Protein AF-A0A818M8N6-F1 (afdb_monomer_lite)

Foldseek 3Di:
DVLLVVLLVVLLVVVVVVCVPPPLPVLLVVLLVLLVVLLVCVLPDDDDPVPVVVVSVSSNSPSSSVSSVVVSVLVVLCVVCVPPSPVSVVVVVVVVVVVVVVCVVVVVVDDPNVVSVVVVVVSVVVVVVVVVVVVVVVVVVVVVVVVVVVVVDDD

Secondary structure (DSSP, 8-state):
-HHHHHHHHHHHHHHHHHHHHH-HHHHHHHHHHHHHHHHHHHHH----TT-HHHHHHHHHHHHHHHHHHHHHHHHHHHHHTTTSHHHHHHHHHHHHHHHHHHHHHHTTTS-HHHHHHHHHHHHHHHHHHHHHHHHHHHHHHHHHHHHHHHHH---

Structure (mmCIF, N/CA/C/O backbone):
data_AF-A0A818M8N6-F1
#
_entry.id   AF-A0A818M8N6-F1
#
loop_
_atom_site.group_PDB
_atom_site.id
_atom_site.type_symbol
_atom_site.label_atom_id
_atom_site.label_alt_id
_atom_site.label_comp_id
_atom_site.label_asym_id
_atom_site.label_entity_id
_atom_site.label_seq_id
_atom_site.pdbx_PDB_ins_code
_atom_site.Cartn_x
_atom_site.Cartn_y
_atom_site.Cartn_z
_atom_site.occupancy
_atom_site.B_iso_or_equiv
_atom_site.auth_seq_id
_atom_site.auth_comp_id
_atom_site.auth_asym_id
_atom_site.auth_atom_id
_atom_site.pdbx_PDB_model_num
ATOM 1 N N . MET A 1 1 ? 0.609 5.423 -17.116 1.00 58.78 1 MET A N 1
ATOM 2 C CA . MET A 1 1 ? -0.230 6.350 -16.326 1.00 58.78 1 MET A CA 1
ATOM 3 C C . MET A 1 1 ? -1.717 6.131 -16.579 1.00 58.78 1 MET A C 1
ATOM 5 O O . MET A 1 1 ? -2.404 5.830 -15.620 1.00 58.78 1 MET A O 1
ATOM 9 N N . ILE A 1 2 ? -2.213 6.146 -17.826 1.00 76.50 2 ILE A N 1
ATOM 10 C CA . ILE A 1 2 ? -3.645 5.883 -18.103 1.00 76.50 2 ILE A CA 1
ATOM 11 C C . ILE A 1 2 ? -4.073 4.467 -17.675 1.00 76.50 2 ILE A C 1
ATOM 13 O O . ILE A 1 2 ? -5.034 4.328 -16.936 1.00 76.50 2 ILE A O 1
ATOM 17 N N . ALA A 1 3 ? -3.329 3.421 -18.055 1.00 70.94 3 ALA A N 1
ATOM 18 C CA . ALA A 1 3 ? -3.668 2.045 -17.664 1.00 70.94 3 ALA A CA 1
ATOM 19 C C . ALA A 1 3 ? -3.648 1.822 -16.141 1.00 70.94 3 ALA A C 1
ATOM 21 O O . ALA A 1 3 ? -4.525 1.153 -15.613 1.00 70.94 3 ALA A O 1
ATOM 22 N N . PHE A 1 4 ? -2.685 2.437 -15.445 1.00 72.94 4 PHE A N 1
ATOM 23 C CA . PHE A 1 4 ? -2.629 2.438 -13.982 1.00 72.94 4 PHE A CA 1
ATOM 24 C C . PHE A 1 4 ? -3.894 3.074 -13.392 1.00 72.94 4 PHE A C 1
ATOM 26 O O . PHE A 1 4 ? -4.584 2.421 -12.625 1.00 72.94 4 PHE A O 1
ATOM 33 N N . GLY A 1 5 ? -4.252 4.291 -13.821 1.00 71.12 5 GLY A N 1
ATOM 34 C CA . GLY A 1 5 ? -5.432 4.997 -13.306 1.00 71.12 5 GLY A CA 1
ATOM 35 C C . GLY A 1 5 ? -6.764 4.315 -13.640 1.00 71.12 5 GLY A C 1
ATOM 36 O O . GLY A 1 5 ? -7.682 4.324 -12.823 1.00 71.12 5 GLY A O 1
ATOM 37 N N . VAL A 1 6 ? -6.878 3.679 -14.812 1.00 77.31 6 VAL A N 1
ATOM 38 C CA . VAL A 1 6 ? -8.069 2.894 -15.181 1.00 77.31 6 VAL A CA 1
ATOM 39 C C . VAL A 1 6 ? -8.188 1.656 -14.292 1.00 77.31 6 VAL A C 1
ATOM 41 O O . VAL A 1 6 ? -9.258 1.399 -13.747 1.00 77.31 6 VAL A O 1
ATOM 44 N N . CYS A 1 7 ? -7.098 0.908 -14.106 1.00 74.62 7 CYS A N 1
ATOM 45 C CA . CYS A 1 7 ? -7.092 -0.263 -13.231 1.00 74.62 7 CYS A CA 1
ATOM 46 C C . CYS A 1 7 ? -7.317 0.102 -11.761 1.00 74.62 7 CYS A C 1
ATOM 48 O O . CYS A 1 7 ? -8.026 -0.626 -11.078 1.00 74.62 7 CYS A O 1
ATOM 50 N N . ASP A 1 8 ? -6.774 1.224 -11.297 1.00 75.19 8 ASP A N 1
ATOM 51 C CA . ASP A 1 8 ? -6.984 1.760 -9.950 1.00 75.19 8 ASP A CA 1
ATOM 52 C C . ASP A 1 8 ? -8.448 2.173 -9.716 1.00 75.19 8 ASP A C 1
ATOM 54 O O . ASP A 1 8 ? -9.063 1.786 -8.724 1.00 75.19 8 ASP A O 1
ATOM 58 N N . SER A 1 9 ? -9.073 2.846 -10.689 1.00 75.44 9 SER A N 1
ATOM 59 C CA . SER A 1 9 ? -10.497 3.211 -10.618 1.00 75.44 9 SER A CA 1
ATOM 60 C C . SER A 1 9 ? -11.408 1.977 -10.594 1.00 75.44 9 SER A C 1
ATOM 62 O O . SER A 1 9 ? -12.331 1.889 -9.781 1.00 75.44 9 SER A O 1
ATOM 64 N N . ILE A 1 10 ? -11.141 0.997 -11.468 1.00 78.94 10 ILE A N 1
ATOM 65 C CA . ILE A 1 10 ? -11.886 -0.271 -11.508 1.00 78.94 10 ILE A CA 1
ATOM 66 C C . ILE A 1 10 ? -11.648 -1.062 -10.218 1.00 78.94 10 ILE A C 1
ATOM 68 O O . ILE A 1 10 ? -12.596 -1.574 -9.625 1.00 78.94 10 ILE A O 1
ATOM 72 N N . GLY A 1 11 ? -10.398 -1.128 -9.757 1.00 66.50 11 GLY A N 1
ATOM 73 C CA . GLY A 1 11 ? -10.002 -1.779 -8.514 1.00 66.50 11 GLY A CA 1
ATOM 74 C C . GLY A 1 11 ? -10.728 -1.177 -7.318 1.00 66.50 11 GLY A C 1
ATOM 75 O O . GLY A 1 11 ? -11.365 -1.908 -6.567 1.00 66.50 11 GLY A O 1
ATOM 76 N N . SER A 1 12 ? -10.737 0.148 -7.194 1.00 66.25 12 SER A N 1
ATOM 77 C CA . SER A 1 12 ? -11.446 0.869 -6.133 1.00 66.25 12 SER A CA 1
ATOM 78 C C . SER A 1 12 ? -12.942 0.548 -6.106 1.00 66.25 12 SER A C 1
ATOM 80 O O . SER A 1 12 ? -13.512 0.332 -5.034 1.00 66.25 12 SER A O 1
ATOM 82 N N . PHE A 1 13 ? -13.583 0.442 -7.275 1.00 72.50 13 PHE A N 1
ATOM 83 C CA . PHE A 1 13 ? -14.995 0.070 -7.365 1.00 72.50 13 PHE A CA 1
ATOM 84 C C . PHE A 1 13 ? -15.242 -1.385 -6.939 1.00 72.50 13 PHE A C 1
ATOM 86 O O . PHE A 1 13 ? -16.110 -1.659 -6.107 1.00 72.50 13 PHE A O 1
ATOM 93 N N . VAL A 1 14 ? -14.444 -2.318 -7.469 1.00 72.75 14 VAL A N 1
ATOM 94 C CA . VAL A 1 14 ? -14.570 -3.754 -7.182 1.00 72.75 14 VAL A CA 1
ATOM 95 C C . VAL A 1 14 ? -14.270 -4.040 -5.714 1.00 72.75 14 VAL A C 1
ATOM 97 O O . VAL A 1 14 ? -15.052 -4.720 -5.055 1.00 72.75 14 VAL A O 1
ATOM 100 N N . PHE A 1 15 ? -13.195 -3.484 -5.158 1.00 61.69 15 PHE A N 1
ATOM 101 C CA . PHE A 1 15 ? -12.840 -3.677 -3.753 1.00 61.69 15 PHE A CA 1
ATOM 102 C C . PHE A 1 15 ? -13.781 -2.962 -2.793 1.00 61.69 15 PHE A C 1
ATOM 104 O O . PHE A 1 15 ? -14.049 -3.500 -1.720 1.00 61.69 15 PHE A O 1
ATOM 111 N N . GLY A 1 16 ? -14.368 -1.828 -3.184 1.00 59.66 16 GLY A N 1
ATOM 112 C CA . GLY A 1 16 ? -15.441 -1.196 -2.417 1.00 59.66 16 GLY A CA 1
ATOM 113 C C . GLY A 1 16 ? -16.647 -2.123 -2.204 1.00 59.66 16 GLY A C 1
ATOM 114 O O . GLY A 1 16 ? -17.296 -2.068 -1.157 1.00 59.66 16 GLY A O 1
ATOM 115 N N . GLN A 1 17 ? -16.924 -3.021 -3.158 1.00 63.00 17 GLN A N 1
ATOM 116 C CA . GLN A 1 17 ? -17.923 -4.083 -3.003 1.00 63.00 17 GLN A CA 1
ATOM 117 C C . GLN A 1 17 ? -17.354 -5.337 -2.323 1.00 63.00 17 GLN A C 1
ATOM 119 O O . GLN A 1 17 ? -18.022 -5.916 -1.467 1.00 63.00 17 GLN A O 1
ATOM 124 N N . LEU A 1 18 ? -16.121 -5.735 -2.646 1.00 58.12 18 LEU A N 1
ATOM 125 C CA . LEU A 1 18 ? -15.478 -6.942 -2.116 1.00 58.12 18 LEU A CA 1
ATOM 126 C C . LEU A 1 18 ? -15.259 -6.872 -0.597 1.00 58.12 18 LEU A C 1
ATOM 128 O O . LEU A 1 18 ? -15.461 -7.860 0.104 1.00 58.12 18 LEU A O 1
ATOM 132 N N . VAL A 1 19 ? -14.930 -5.692 -0.068 1.00 59.72 19 VAL A N 1
ATOM 133 C CA . VAL A 1 19 ? -14.773 -5.431 1.374 1.00 59.72 19 VAL A CA 1
ATOM 134 C C . VAL A 1 19 ? -16.047 -5.725 2.155 1.00 59.72 19 VAL A C 1
ATOM 136 O O . VAL A 1 19 ? -15.972 -6.231 3.274 1.00 59.72 19 VAL A O 1
ATOM 139 N N . LYS A 1 20 ? -17.218 -5.458 1.561 1.00 58.34 20 LYS A N 1
ATOM 140 C CA . LYS A 1 20 ? -18.516 -5.738 2.193 1.00 58.34 20 LYS A CA 1
ATOM 141 C C . LYS A 1 20 ? -18.794 -7.237 2.318 1.00 58.34 20 LYS A C 1
ATOM 143 O O . LYS A 1 20 ? -19.614 -7.619 3.142 1.00 58.34 20 LYS A O 1
ATOM 148 N N . ILE A 1 21 ? -18.134 -8.062 1.501 1.00 58.31 21 ILE A N 1
ATOM 149 C CA . ILE A 1 21 ? -18.366 -9.509 1.411 1.00 58.31 21 ILE A CA 1
ATOM 150 C C . ILE A 1 21 ? -17.291 -10.294 2.176 1.00 58.31 21 ILE A C 1
ATOM 152 O O . ILE A 1 21 ? -17.606 -11.275 2.840 1.00 58.31 21 ILE A O 1
ATOM 156 N N . VAL A 1 22 ? -16.024 -9.877 2.086 1.00 59.88 22 VAL A N 1
ATOM 157 C CA . VAL A 1 22 ? -14.861 -10.684 2.505 1.00 59.88 22 VAL A CA 1
ATOM 158 C C . VAL A 1 22 ? -14.273 -10.214 3.845 1.00 59.88 22 VAL A C 1
ATOM 160 O O . VAL A 1 22 ? -13.597 -10.980 4.526 1.00 59.88 22 VAL A O 1
ATOM 163 N N . GLY A 1 23 ? -14.584 -8.990 4.284 1.00 61.91 23 GLY A N 1
ATOM 164 C CA . GLY A 1 23 ? -14.037 -8.403 5.507 1.00 61.91 23 GLY A CA 1
ATOM 165 C C . GLY A 1 23 ? -12.677 -7.722 5.299 1.00 61.91 23 GLY A C 1
ATOM 166 O O . GLY A 1 23 ? -11.959 -7.970 4.332 1.00 61.91 23 GLY A O 1
ATOM 167 N N . ARG A 1 24 ? -12.327 -6.820 6.225 1.00 64.81 24 ARG A N 1
ATOM 168 C CA . ARG A 1 24 ? -11.182 -5.888 6.123 1.00 64.81 24 ARG A CA 1
ATOM 169 C C . ARG A 1 24 ? -9.819 -6.601 6.054 1.00 64.81 24 ARG A C 1
ATOM 171 O O . ARG A 1 24 ? -8.951 -6.240 5.263 1.00 64.81 24 ARG A O 1
ATOM 178 N N . TRP A 1 25 ? -9.667 -7.650 6.861 1.00 68.44 25 TRP A N 1
ATOM 179 C CA . TRP A 1 25 ? -8.440 -8.435 7.040 1.00 68.44 25 TRP A CA 1
ATOM 180 C C . TRP A 1 25 ? -7.932 -9.146 5.773 1.00 68.44 25 TRP A C 1
ATOM 182 O O . TRP A 1 25 ? -6.802 -8.894 5.347 1.00 68.44 25 TRP A O 1
ATOM 192 N N . PRO A 1 26 ? -8.730 -10.018 5.132 1.00 72.94 26 PRO A N 1
ATOM 193 C CA . PRO A 1 26 ? -8.294 -10.749 3.941 1.00 72.94 26 PRO A CA 1
ATOM 194 C C . PRO A 1 26 ? -8.025 -9.847 2.730 1.00 72.94 26 PRO A C 1
ATOM 196 O O . PRO A 1 26 ? -7.102 -10.129 1.966 1.00 72.94 26 PRO A O 1
ATOM 199 N N . CYS A 1 27 ? -8.749 -8.733 2.567 1.00 76.38 27 CYS A N 1
ATOM 200 C CA . CYS A 1 27 ? -8.465 -7.773 1.494 1.00 76.38 27 CYS A CA 1
ATOM 201 C C . CYS A 1 27 ? -7.050 -7.182 1.609 1.00 76.38 27 CYS A C 1
ATOM 203 O O . CYS A 1 27 ? -6.324 -7.118 0.617 1.00 76.38 27 CYS A O 1
ATOM 205 N N . PHE A 1 28 ? -6.633 -6.815 2.822 1.00 78.38 28 PHE A N 1
ATOM 206 C CA . PHE A 1 28 ? -5.302 -6.266 3.079 1.00 78.38 28 PHE A CA 1
ATOM 207 C C . PHE A 1 28 ? -4.184 -7.296 2.846 1.00 78.38 28 PHE A C 1
ATOM 209 O O . PHE A 1 28 ? -3.141 -6.977 2.270 1.00 78.38 28 PHE A O 1
ATOM 216 N N . ALA A 1 29 ? -4.418 -8.556 3.227 1.00 81.00 29 ALA A N 1
ATOM 217 C CA . ALA A 1 29 ? -3.481 -9.653 2.985 1.00 81.00 29 ALA A CA 1
ATOM 218 C C . ALA A 1 29 ? -3.291 -9.938 1.483 1.00 81.00 29 ALA A C 1
ATOM 220 O O . ALA A 1 29 ? -2.161 -10.112 1.022 1.00 81.00 29 ALA A O 1
ATOM 221 N N . ILE A 1 30 ? -4.377 -9.931 0.702 1.00 81.50 30 ILE A N 1
ATOM 222 C CA . ILE A 1 30 ? -4.318 -10.119 -0.756 1.00 81.50 30 ILE A CA 1
ATOM 223 C C . ILE A 1 30 ? -3.554 -8.967 -1.418 1.00 81.50 30 ILE A C 1
ATOM 225 O O . ILE A 1 30 ? -2.669 -9.218 -2.235 1.00 81.50 30 ILE A O 1
ATOM 229 N N . ALA A 1 31 ? -3.834 -7.716 -1.037 1.00 83.81 31 ALA A N 1
ATOM 230 C CA . ALA A 1 31 ? -3.116 -6.556 -1.569 1.00 83.81 31 ALA A CA 1
ATOM 231 C C . ALA A 1 31 ? -1.619 -6.616 -1.252 1.00 83.81 31 ALA A C 1
ATOM 233 O O . ALA A 1 31 ? -0.790 -6.403 -2.133 1.00 83.81 31 ALA A O 1
ATOM 234 N N . THR A 1 32 ? -1.274 -7.004 -0.024 1.00 84.69 32 THR A N 1
ATOM 235 C CA . THR A 1 32 ? 0.111 -7.231 0.397 1.00 84.69 32 THR A CA 1
ATOM 236 C C . THR A 1 32 ? 0.814 -8.265 -0.479 1.00 84.69 32 THR A C 1
ATOM 238 O O . THR A 1 32 ? 1.930 -8.027 -0.948 1.00 84.69 32 THR A O 1
ATOM 241 N N . LEU A 1 33 ? 0.164 -9.402 -0.736 1.00 87.12 33 LEU A N 1
ATOM 242 C CA . LEU A 1 33 ? 0.727 -10.472 -1.556 1.00 87.12 33 LEU A CA 1
ATOM 243 C C . LEU A 1 33 ? 0.954 -10.015 -3.004 1.00 87.12 33 LEU A C 1
ATOM 245 O O . LEU A 1 33 ? 2.017 -10.273 -3.569 1.00 87.12 33 LEU A O 1
ATOM 249 N N . ILE A 1 34 ? -0.016 -9.299 -3.582 1.00 86.25 34 ILE A N 1
ATOM 250 C CA . ILE A 1 34 ? 0.089 -8.732 -4.933 1.00 86.25 34 ILE A CA 1
ATOM 251 C C . ILE A 1 34 ? 1.240 -7.720 -4.992 1.00 86.25 34 ILE A C 1
ATOM 253 O O . ILE A 1 34 ? 2.080 -7.813 -5.887 1.00 86.25 34 ILE A O 1
ATOM 257 N N . SER A 1 35 ? 1.339 -6.803 -4.023 1.00 87.06 35 SER A N 1
ATOM 258 C CA . SER A 1 35 ? 2.430 -5.825 -3.950 1.00 87.06 35 SER A CA 1
ATOM 259 C C . SER A 1 35 ? 3.800 -6.509 -3.881 1.00 87.06 35 SER A C 1
ATOM 261 O O . SER A 1 35 ? 4.682 -6.168 -4.669 1.00 87.06 35 SER A O 1
ATOM 263 N N . TYR A 1 36 ? 3.988 -7.520 -3.023 1.00 88.31 36 TYR A N 1
ATOM 264 C CA . TYR A 1 36 ? 5.246 -8.279 -2.974 1.00 88.31 36 TYR A CA 1
ATOM 265 C C . TYR A 1 36 ? 5.558 -8.979 -4.294 1.00 88.31 36 TYR A C 1
ATOM 267 O O . TYR A 1 36 ? 6.682 -8.870 -4.788 1.00 88.31 36 TYR A O 1
ATOM 275 N N . ALA A 1 37 ? 4.579 -9.671 -4.882 1.00 86.75 37 ALA A N 1
ATOM 276 C CA . ALA A 1 37 ? 4.760 -10.370 -6.149 1.00 86.75 37 ALA A CA 1
ATOM 277 C C . ALA A 1 37 ? 5.203 -9.405 -7.260 1.00 86.75 37 ALA A C 1
ATOM 279 O O . ALA A 1 37 ? 6.118 -9.720 -8.025 1.00 86.75 37 ALA A O 1
ATOM 280 N N . MET A 1 38 ? 4.621 -8.204 -7.314 1.00 85.19 38 MET A N 1
ATOM 281 C CA . MET A 1 38 ? 4.988 -7.184 -8.298 1.00 85.19 38 MET A CA 1
ATOM 282 C C . MET A 1 38 ? 6.383 -6.598 -8.046 1.00 85.19 38 MET A C 1
ATOM 284 O O . MET A 1 38 ? 7.163 -6.487 -8.994 1.00 85.19 38 MET A O 1
ATOM 288 N N . ILE A 1 39 ? 6.747 -6.290 -6.793 1.00 84.81 39 ILE A N 1
ATOM 289 C CA . ILE A 1 39 ? 8.092 -5.785 -6.458 1.00 84.81 39 ILE A CA 1
ATOM 290 C C . ILE A 1 39 ? 9.163 -6.828 -6.800 1.00 84.81 39 ILE A C 1
ATOM 292 O O . ILE A 1 39 ? 10.173 -6.493 -7.417 1.00 84.81 39 ILE A O 1
ATOM 296 N N . ILE A 1 40 ? 8.942 -8.097 -6.439 1.00 85.12 40 ILE A N 1
ATOM 297 C CA . ILE A 1 40 ? 9.870 -9.197 -6.743 1.00 85.12 40 ILE A CA 1
ATOM 298 C C . ILE A 1 40 ? 10.004 -9.368 -8.258 1.00 85.12 40 ILE A C 1
ATOM 300 O O . ILE A 1 40 ? 11.121 -9.469 -8.768 1.00 85.12 40 ILE A O 1
ATOM 304 N N . THR A 1 41 ? 8.886 -9.323 -8.987 1.00 83.81 41 THR A N 1
ATOM 305 C CA . THR A 1 41 ? 8.890 -9.382 -10.453 1.00 83.81 41 THR A CA 1
ATOM 306 C C . THR A 1 41 ? 9.717 -8.240 -11.042 1.00 83.81 41 THR A C 1
ATOM 308 O O . THR A 1 41 ? 10.597 -8.501 -11.855 1.00 83.81 41 THR A O 1
ATOM 311 N N . MET A 1 42 ? 9.536 -6.996 -10.584 1.00 81.44 42 MET A N 1
ATOM 312 C CA . MET A 1 42 ? 10.341 -5.843 -11.019 1.00 81.44 42 MET A CA 1
ATOM 313 C C . MET A 1 42 ? 11.824 -5.925 -10.621 1.00 81.44 42 MET A C 1
ATOM 315 O O . MET A 1 42 ? 12.665 -5.296 -11.264 1.00 81.44 42 MET A O 1
ATOM 319 N N . LEU A 1 43 ? 12.167 -6.674 -9.570 1.00 80.50 43 LEU A N 1
ATOM 320 C CA . LEU A 1 43 ? 13.550 -6.839 -9.117 1.00 80.50 43 LEU A CA 1
ATOM 321 C C . LEU A 1 43 ? 14.315 -7.883 -9.948 1.00 80.50 43 LEU A C 1
ATOM 323 O O . LEU A 1 43 ? 15.507 -7.706 -10.223 1.00 80.50 43 LEU A O 1
ATOM 327 N N . VAL A 1 44 ? 13.633 -8.964 -10.336 1.00 79.44 44 VAL A N 1
ATOM 328 C CA . VAL A 1 44 ? 14.201 -10.077 -11.114 1.00 79.44 44 VAL A CA 1
ATOM 329 C C . VAL A 1 44 ? 14.161 -9.783 -12.613 1.00 79.44 44 VAL A C 1
ATOM 331 O O . VAL A 1 44 ? 15.128 -10.055 -13.329 1.00 79.44 44 VAL A O 1
ATOM 334 N N . TRP A 1 45 ? 13.062 -9.204 -13.095 1.00 77.50 45 TRP A N 1
ATOM 335 C CA . TRP A 1 45 ? 12.848 -8.929 -14.508 1.00 77.50 45 TRP A CA 1
ATOM 336 C C . TRP A 1 45 ? 13.640 -7.698 -14.964 1.00 77.50 45 TRP A C 1
ATOM 338 O O . TRP A 1 45 ? 13.650 -6.653 -14.314 1.00 77.50 45 TRP A O 1
ATOM 348 N N . ARG A 1 46 ? 14.328 -7.815 -16.107 1.00 69.31 46 ARG A N 1
ATOM 349 C CA . ARG A 1 46 ? 14.996 -6.684 -16.762 1.00 69.31 46 ARG A CA 1
ATOM 350 C C . ARG A 1 46 ? 14.086 -6.169 -17.877 1.00 69.31 46 ARG A C 1
ATOM 352 O O . ARG A 1 46 ? 13.721 -6.972 -18.733 1.00 69.31 46 ARG A O 1
ATOM 359 N N . PRO A 1 47 ? 13.752 -4.869 -17.910 1.00 67.38 47 PRO A N 1
ATOM 360 C CA . PRO A 1 47 ? 12.884 -4.337 -18.950 1.00 67.38 47 PRO A CA 1
ATOM 361 C C . PRO A 1 47 ? 13.574 -4.466 -20.315 1.00 67.38 47 PRO A C 1
ATOM 363 O O . PRO A 1 47 ? 14.597 -3.827 -20.561 1.00 67.38 47 PRO A O 1
ATOM 366 N N . LEU A 1 48 ? 13.023 -5.310 -21.191 1.00 69.12 48 LEU A N 1
ATOM 367 C CA . LEU A 1 48 ? 13.349 -5.342 -22.619 1.00 69.12 48 LEU A CA 1
ATOM 368 C C . LEU A 1 48 ? 12.308 -4.519 -23.387 1.00 69.12 48 LEU A C 1
ATOM 370 O O . LEU A 1 48 ? 11.117 -4.579 -23.080 1.00 69.12 48 LEU A O 1
ATOM 374 N N . ALA A 1 49 ? 12.753 -3.783 -24.409 1.00 64.31 49 ALA A N 1
ATOM 375 C CA . ALA A 1 49 ? 11.909 -2.883 -25.203 1.00 64.31 49 ALA A CA 1
ATOM 376 C C . ALA A 1 49 ? 10.729 -3.584 -25.910 1.00 64.31 49 ALA A C 1
ATOM 378 O O . ALA A 1 49 ? 9.732 -2.938 -26.212 1.00 64.31 49 ALA A O 1
ATOM 379 N N . ASP A 1 50 ? 10.815 -4.898 -26.118 1.00 71.38 50 ASP A N 1
ATOM 380 C CA . ASP A 1 50 ? 9.813 -5.696 -26.838 1.00 71.38 50 ASP A CA 1
ATOM 381 C C . ASP A 1 50 ? 8.661 -6.205 -25.942 1.00 71.38 50 ASP A C 1
ATOM 383 O O . ASP A 1 50 ? 7.699 -6.808 -26.402 1.00 71.38 50 ASP A O 1
ATOM 387 N N . GLN A 1 51 ? 8.729 -5.964 -24.626 1.00 73.88 51 GLN A N 1
ATOM 388 C CA . GLN A 1 51 ? 7.794 -6.527 -23.639 1.00 73.88 51 GLN A CA 1
ATOM 389 C C . GLN A 1 51 ? 6.966 -5.449 -22.921 1.00 73.88 51 GLN A C 1
ATOM 391 O O . GLN A 1 51 ? 6.684 -5.540 -21.724 1.00 73.88 51 GLN A O 1
ATOM 396 N N . ILE A 1 52 ? 6.530 -4.424 -23.658 1.00 76.50 52 ILE A N 1
ATOM 397 C CA . ILE A 1 52 ? 5.709 -3.315 -23.135 1.00 76.50 52 ILE A CA 1
ATOM 398 C C . ILE A 1 52 ? 4.404 -3.818 -22.487 1.00 76.50 52 ILE A C 1
ATOM 400 O O . ILE A 1 52 ? 3.940 -3.250 -21.500 1.00 76.50 52 ILE A O 1
ATOM 404 N N . VAL A 1 53 ? 3.832 -4.918 -22.984 1.00 79.00 53 VAL A N 1
ATOM 405 C CA . VAL A 1 53 ? 2.613 -5.531 -22.425 1.00 79.00 53 VAL A CA 1
ATOM 406 C C . VAL A 1 53 ? 2.804 -5.955 -20.963 1.00 79.00 53 VAL A C 1
ATOM 408 O O . VAL A 1 53 ? 1.911 -5.757 -20.142 1.00 79.00 53 VAL A O 1
ATOM 411 N N . VAL A 1 54 ? 3.985 -6.464 -20.599 1.00 78.94 54 VAL A N 1
ATOM 412 C CA . VAL A 1 54 ? 4.294 -6.881 -19.220 1.00 78.94 54 VAL A CA 1
ATOM 413 C C . VAL A 1 54 ? 4.284 -5.675 -18.278 1.00 78.94 54 VAL A C 1
ATOM 415 O O . VAL A 1 54 ? 3.762 -5.764 -17.169 1.00 78.94 54 VAL A O 1
ATOM 418 N N . LEU A 1 55 ? 4.766 -4.514 -18.737 1.00 78.50 55 LEU A N 1
ATOM 419 C CA . LEU A 1 55 ? 4.704 -3.266 -17.968 1.00 78.50 55 LEU A CA 1
ATOM 420 C C . LEU A 1 55 ? 3.262 -2.811 -17.719 1.00 78.50 55 LEU A C 1
ATOM 422 O O . LEU A 1 55 ? 2.966 -2.315 -16.634 1.00 78.50 55 LEU A O 1
ATOM 426 N N . PHE A 1 56 ? 2.361 -2.994 -18.688 1.00 79.31 56 PHE A N 1
ATOM 427 C CA . PHE A 1 56 ? 0.942 -2.675 -18.517 1.00 79.31 56 PHE A CA 1
ATOM 428 C C . PHE A 1 56 ? 0.254 -3.592 -17.510 1.00 79.31 56 PHE A C 1
ATOM 430 O O . PHE A 1 56 ? -0.518 -3.107 -16.687 1.00 79.31 56 PHE A O 1
ATOM 437 N N . ILE A 1 57 ? 0.569 -4.888 -17.535 1.00 81.50 57 ILE A N 1
ATOM 438 C CA . ILE A 1 57 ? 0.047 -5.853 -16.562 1.00 81.50 57 ILE A CA 1
ATOM 439 C C . ILE A 1 57 ? 0.540 -5.498 -15.157 1.00 81.50 57 ILE A C 1
ATOM 441 O O . ILE A 1 57 ? -0.274 -5.380 -14.243 1.00 81.50 57 ILE A O 1
ATOM 445 N N . ILE A 1 58 ? 1.846 -5.253 -14.994 1.00 83.19 58 ILE A N 1
ATOM 446 C CA . ILE A 1 58 ? 2.413 -4.851 -13.701 1.00 83.19 58 ILE A CA 1
ATOM 447 C C . ILE A 1 58 ? 1.763 -3.553 -13.216 1.00 83.19 58 ILE A C 1
ATOM 449 O O . ILE A 1 58 ? 1.345 -3.485 -12.068 1.00 83.19 58 ILE A O 1
ATOM 453 N N . ALA A 1 59 ? 1.615 -2.544 -14.081 1.00 80.94 59 ALA A N 1
ATOM 454 C CA . ALA A 1 59 ? 0.949 -1.294 -13.724 1.00 80.94 59 ALA A CA 1
ATOM 455 C C . ALA A 1 59 ? -0.526 -1.501 -13.339 1.00 80.94 59 ALA A C 1
ATOM 457 O O . ALA A 1 59 ? -1.008 -0.853 -12.417 1.00 80.94 59 ALA A O 1
ATOM 458 N N . GLY A 1 60 ? -1.237 -2.411 -14.008 1.00 80.75 60 GLY A N 1
ATOM 459 C CA . GLY A 1 60 ? -2.618 -2.739 -13.674 1.00 80.75 60 GLY A CA 1
ATOM 460 C C . GLY A 1 60 ? -2.742 -3.362 -12.286 1.00 80.75 60 GLY A C 1
ATOM 461 O O . GLY A 1 60 ? -3.484 -2.856 -11.450 1.00 80.75 60 GLY A O 1
ATOM 462 N N . PHE A 1 61 ? -1.959 -4.407 -12.005 1.00 82.50 61 PHE A N 1
ATOM 463 C CA . PHE A 1 61 ? -1.935 -5.042 -10.682 1.00 82.50 61 PHE A CA 1
ATOM 464 C C . PHE A 1 61 ? -1.411 -4.109 -9.587 1.00 82.50 61 PHE A C 1
ATOM 466 O O . PHE A 1 61 ? -1.900 -4.166 -8.460 1.00 82.50 61 PHE A O 1
ATOM 473 N N . TRP A 1 62 ? -0.461 -3.230 -9.915 1.00 83.88 62 TRP A N 1
ATOM 474 C CA . TRP A 1 62 ? 0.025 -2.205 -8.995 1.00 83.88 62 TRP A CA 1
ATOM 475 C C . TRP A 1 62 ? -1.094 -1.242 -8.592 1.00 83.88 62 TRP A C 1
ATOM 477 O O . TRP A 1 62 ? -1.270 -1.000 -7.405 1.00 83.88 62 TRP A O 1
ATOM 487 N N . GLY A 1 63 ? -1.886 -0.751 -9.555 1.00 81.25 63 GLY A N 1
ATOM 488 C CA . GLY A 1 63 ? -3.022 0.142 -9.277 1.00 81.25 63 GLY A CA 1
ATOM 489 C C . GLY A 1 63 ? -4.125 -0.542 -8.486 1.00 81.25 63 GLY A C 1
ATOM 490 O O . GLY A 1 63 ? -4.642 0.006 -7.527 1.00 81.25 63 GLY A O 1
ATOM 491 N N . VAL A 1 64 ? -4.416 -1.798 -8.817 1.00 80.50 64 VAL A N 1
ATOM 492 C CA . VAL A 1 64 ? -5.370 -2.622 -8.066 1.00 80.50 64 VAL A CA 1
ATOM 493 C C . VAL A 1 64 ? -4.936 -2.789 -6.604 1.00 80.50 64 VAL A C 1
ATOM 495 O O . VAL A 1 64 ? -5.780 -2.712 -5.717 1.00 80.50 64 VAL A O 1
ATOM 498 N N . ALA A 1 65 ? -3.645 -2.997 -6.329 1.00 84.38 65 ALA A N 1
ATOM 499 C CA . ALA A 1 65 ? -3.146 -3.071 -4.958 1.00 84.38 65 ALA A CA 1
ATOM 500 C C . ALA A 1 65 ? -3.208 -1.707 -4.247 1.00 84.38 65 ALA A C 1
ATOM 502 O O . ALA A 1 65 ? -3.644 -1.649 -3.099 1.00 84.38 65 ALA A O 1
ATOM 503 N N . ASP A 1 66 ? -2.815 -0.624 -4.921 1.00 84.44 66 ASP A N 1
ATOM 504 C CA . ASP A 1 66 ? -2.819 0.749 -4.390 1.00 84.44 66 ASP A CA 1
ATOM 505 C C . ASP A 1 66 ? -4.226 1.201 -3.957 1.00 84.44 66 ASP A C 1
ATOM 507 O O . ASP A 1 66 ? -4.417 1.627 -2.815 1.00 84.44 66 ASP A O 1
ATOM 511 N N . ALA A 1 67 ? -5.237 0.943 -4.795 1.00 82.25 67 ALA A N 1
ATOM 512 C CA . ALA A 1 67 ? -6.654 1.138 -4.477 1.00 82.25 67 ALA A CA 1
ATOM 513 C C . ALA A 1 67 ? -7.061 0.483 -3.146 1.00 82.25 67 ALA A C 1
ATOM 515 O O . ALA A 1 67 ? -7.795 1.053 -2.325 1.00 82.25 67 ALA A O 1
ATOM 516 N N . VAL A 1 68 ? -6.598 -0.750 -2.914 1.00 83.06 68 VAL A N 1
ATOM 517 C CA . VAL A 1 68 ? -6.889 -1.477 -1.673 1.00 83.06 68 VAL A CA 1
ATOM 518 C C . VAL A 1 68 ? -6.188 -0.809 -0.504 1.00 83.06 68 VAL A C 1
ATOM 520 O O . VAL A 1 68 ? -6.832 -0.543 0.507 1.00 83.06 68 VAL A O 1
ATOM 523 N N . TRP A 1 69 ? -4.901 -0.495 -0.631 1.00 82.31 69 TRP A N 1
ATOM 524 C CA . TRP A 1 69 ? -4.141 0.157 0.433 1.00 82.31 69 TRP A CA 1
ATOM 525 C C . TRP A 1 69 ? -4.778 1.479 0.865 1.00 82.31 69 TRP A C 1
ATOM 527 O O . TRP A 1 69 ? -4.999 1.686 2.063 1.00 82.31 69 TRP A O 1
ATOM 537 N N . GLN A 1 70 ? -5.156 2.333 -0.085 1.00 82.06 70 GLN A N 1
ATOM 538 C CA . GLN A 1 70 ? -5.753 3.633 0.208 1.00 82.06 70 GLN A CA 1
ATOM 539 C C . GLN A 1 70 ? -7.146 3.508 0.848 1.00 82.06 70 GLN A C 1
ATOM 541 O O . GLN A 1 70 ? -7.434 4.156 1.862 1.00 82.06 70 GLN A O 1
ATOM 546 N N . SER A 1 71 ? -8.004 2.635 0.309 1.00 81.88 71 SER A N 1
ATOM 547 C CA . SER A 1 71 ? -9.357 2.419 0.843 1.00 81.88 71 SER A CA 1
ATOM 548 C C . SER A 1 71 ? -9.349 1.759 2.226 1.00 81.88 71 SER A C 1
ATOM 550 O O . SER A 1 71 ? -10.056 2.215 3.128 1.00 81.88 71 SER A O 1
ATOM 552 N N . GLN A 1 72 ? -8.523 0.726 2.429 1.00 80.25 72 GLN A N 1
ATOM 553 C CA . GLN A 1 72 ? -8.428 0.028 3.714 1.00 80.25 72 GLN A CA 1
ATOM 554 C C . GLN A 1 72 ? -7.820 0.911 4.799 1.00 80.25 72 GLN A C 1
ATOM 556 O O . GLN A 1 72 ? -8.324 0.912 5.922 1.00 80.25 72 GLN A O 1
ATOM 561 N N . THR A 1 73 ? -6.775 1.682 4.483 1.00 81.81 73 THR A N 1
ATOM 562 C CA . THR A 1 73 ? -6.136 2.576 5.462 1.00 81.81 73 THR A CA 1
ATOM 563 C C . THR A 1 73 ? -7.107 3.666 5.902 1.00 81.81 73 THR A C 1
ATOM 565 O O . THR A 1 73 ? -7.290 3.881 7.100 1.00 81.81 73 THR A O 1
ATOM 568 N N . SER A 1 74 ? -7.822 4.277 4.954 1.00 81.38 74 SER A N 1
ATOM 569 C CA . SER A 1 74 ? -8.850 5.279 5.259 1.00 81.38 74 SER A CA 1
ATOM 570 C C . SER A 1 74 ? -9.976 4.700 6.127 1.00 81.38 74 SER A C 1
ATOM 572 O O . SER A 1 74 ? -10.384 5.316 7.111 1.00 81.38 74 SER A O 1
ATOM 574 N N . ALA A 1 75 ? -10.438 3.482 5.823 1.00 80.81 75 ALA A N 1
ATOM 575 C CA . ALA A 1 75 ? -11.454 2.792 6.618 1.00 80.81 75 ALA A CA 1
ATOM 576 C C . ALA A 1 75 ? -10.956 2.399 8.022 1.00 80.81 75 ALA A C 1
ATOM 578 O O . ALA A 1 75 ? -11.725 2.430 8.981 1.00 80.81 75 ALA A O 1
ATOM 579 N N . LEU A 1 76 ? -9.679 2.028 8.168 1.00 78.50 76 LEU A N 1
ATOM 580 C CA . LEU A 1 76 ? -9.076 1.713 9.464 1.00 78.50 76 LEU A CA 1
ATOM 581 C C . LEU A 1 76 ? -9.056 2.941 10.376 1.00 78.50 76 LEU A C 1
ATOM 583 O O . LEU A 1 76 ? -9.517 2.855 11.513 1.00 78.50 76 LEU A O 1
ATOM 587 N N . TYR A 1 77 ? -8.578 4.077 9.863 1.00 77.62 77 TYR A N 1
ATOM 588 C CA . TYR A 1 77 ? -8.547 5.334 10.613 1.00 77.62 77 TYR A CA 1
ATOM 589 C C . TYR A 1 77 ? -9.953 5.812 11.004 1.00 77.62 77 TYR A C 1
ATOM 591 O O . TYR A 1 77 ? -10.127 6.284 12.125 1.00 77.62 77 TYR A O 1
ATOM 599 N N . GLY A 1 78 ? -10.954 5.615 10.137 1.00 78.69 78 GLY A N 1
ATOM 600 C CA . GLY A 1 78 ? -12.349 5.962 10.436 1.00 78.69 78 GLY A CA 1
ATOM 601 C C . GLY A 1 78 ? -13.010 5.098 11.519 1.00 78.69 78 GLY A C 1
ATOM 602 O O . GLY A 1 78 ? -13.910 5.570 12.203 1.00 78.69 78 GLY A O 1
ATOM 603 N N . VAL A 1 79 ? -12.570 3.847 11.703 1.00 76.88 79 VAL A N 1
ATOM 604 C CA . VAL A 1 79 ? -13.067 2.970 12.785 1.00 76.88 79 VAL A CA 1
ATOM 605 C C . VAL A 1 79 ? -12.302 3.193 14.093 1.00 76.88 79 VAL A C 1
ATOM 607 O O . VAL A 1 79 ? -12.874 3.046 15.168 1.00 76.88 79 VAL A O 1
ATOM 610 N N . LEU A 1 80 ? -11.010 3.529 14.017 1.00 73.38 80 LEU A N 1
ATOM 611 C CA . LEU A 1 80 ? -10.148 3.670 15.194 1.00 73.38 80 LEU A CA 1
ATOM 612 C C . LEU A 1 80 ? -10.384 4.982 15.965 1.00 73.38 80 LEU A C 1
ATOM 614 O O . LEU A 1 80 ? -10.193 5.009 17.177 1.00 73.38 80 LEU A O 1
ATOM 618 N N . PHE A 1 81 ? -10.791 6.059 15.284 1.00 73.88 81 PHE A N 1
ATOM 619 C CA . PHE A 1 81 ? -10.913 7.399 15.873 1.00 73.88 81 PHE A CA 1
ATOM 620 C C . PHE A 1 81 ? -12.284 8.047 15.650 1.00 73.88 81 PHE A C 1
ATOM 622 O O . PHE A 1 81 ? -12.355 9.223 15.299 1.00 73.88 81 PHE A O 1
ATOM 629 N N . THR A 1 82 ? -13.372 7.321 15.921 1.00 70.94 82 THR A N 1
ATOM 630 C CA . THR A 1 82 ? -14.752 7.797 15.708 1.00 70.94 82 THR A CA 1
ATOM 631 C C . THR A 1 82 ? -15.031 9.187 16.302 1.00 70.94 82 THR A C 1
ATOM 633 O O . THR A 1 82 ? -15.719 9.987 15.671 1.00 70.94 82 THR A O 1
ATOM 636 N N . ASP A 1 83 ? -14.447 9.508 17.462 1.00 73.69 83 ASP A N 1
ATOM 637 C CA . ASP A 1 83 ? -14.654 10.791 18.151 1.00 73.69 83 ASP A CA 1
ATOM 638 C C . ASP A 1 83 ? -13.792 11.948 17.609 1.00 73.69 83 ASP A C 1
ATOM 640 O O . ASP A 1 83 ? -14.143 13.108 17.795 1.00 73.69 83 ASP A O 1
ATOM 644 N N . ASN A 1 84 ? -12.670 11.665 16.932 1.00 79.12 84 ASN A N 1
ATOM 645 C CA . ASN A 1 84 ? -11.697 12.670 16.464 1.00 79.12 84 ASN A CA 1
ATOM 646 C C . ASN A 1 84 ? -11.206 12.391 15.030 1.00 79.12 84 ASN A C 1
ATOM 648 O O . ASN A 1 84 ? -10.019 12.527 14.710 1.00 79.12 84 ASN A O 1
ATOM 652 N N . ASN A 1 85 ? -12.134 12.006 14.151 1.00 76.44 85 ASN A N 1
ATOM 653 C CA . ASN A 1 85 ? -11.842 11.615 12.770 1.00 76.44 85 ASN A CA 1
ATOM 654 C C . ASN A 1 85 ? -11.086 12.698 11.981 1.00 76.44 85 ASN A C 1
ATOM 656 O O . ASN A 1 85 ? -10.150 12.386 11.248 1.00 76.44 85 ASN A O 1
ATOM 660 N N . GLU A 1 86 ? -11.453 13.974 12.142 1.00 80.19 86 GLU A N 1
ATOM 661 C CA . GLU A 1 86 ? -10.862 15.077 11.370 1.00 80.19 86 GLU A CA 1
ATOM 662 C C . GLU A 1 86 ? -9.375 15.283 11.677 1.00 80.19 86 GLU A C 1
ATOM 664 O O . GLU A 1 86 ? -8.562 15.416 10.757 1.00 80.19 86 GLU A O 1
ATOM 669 N N . ALA A 1 87 ? -8.995 15.259 12.958 1.00 83.88 87 ALA A N 1
ATOM 670 C CA . ALA A 1 87 ? -7.605 15.414 13.376 1.00 83.88 87 ALA A CA 1
ATOM 671 C C . ALA A 1 87 ? -6.759 14.202 12.956 1.00 83.88 87 ALA A C 1
ATOM 673 O O . ALA A 1 87 ? -5.653 14.363 12.432 1.00 83.88 87 ALA A O 1
ATOM 674 N N . ALA A 1 88 ? -7.298 12.990 13.124 1.00 82.81 88 ALA A N 1
ATOM 675 C CA . ALA A 1 88 ? -6.622 11.755 12.739 1.00 82.81 88 ALA A CA 1
ATOM 676 C C . ALA A 1 88 ? -6.394 11.678 11.219 1.00 82.81 88 ALA A C 1
ATOM 678 O O . ALA A 1 88 ? -5.280 11.394 10.772 1.00 82.81 88 ALA A O 1
ATOM 679 N N . PHE A 1 89 ? -7.416 11.999 10.420 1.00 82.25 89 PHE A N 1
ATOM 680 C CA . PHE A 1 89 ? -7.335 11.970 8.960 1.00 82.25 89 PHE A CA 1
ATOM 681 C C . PHE A 1 89 ? -6.435 13.079 8.399 1.00 82.25 89 PHE A C 1
ATOM 683 O O . PHE A 1 89 ? -5.689 12.858 7.443 1.00 82.25 89 PHE A O 1
ATOM 690 N N . SER A 1 90 ? -6.447 14.261 9.022 1.00 87.25 90 SER A N 1
ATOM 691 C CA . SER A 1 90 ? -5.544 15.359 8.656 1.00 87.25 90 SER A CA 1
ATOM 692 C C . SER A 1 90 ? -4.082 14.994 8.914 1.00 87.25 90 SER A C 1
ATOM 694 O O . SER A 1 90 ? -3.235 15.217 8.050 1.00 87.25 90 SER A O 1
ATOM 696 N N . ASN A 1 91 ? -3.785 14.372 10.060 1.00 88.81 91 ASN A N 1
ATOM 697 C CA . ASN A 1 91 ? -2.431 13.923 10.381 1.00 88.81 91 ASN A CA 1
ATOM 698 C C . ASN A 1 91 ? -1.967 12.782 9.455 1.00 88.81 91 ASN A C 1
ATOM 700 O O . ASN A 1 91 ? -0.816 12.766 9.026 1.00 88.81 91 ASN A O 1
ATOM 704 N N . TYR A 1 92 ? -2.866 11.862 9.093 1.00 85.69 92 TYR A N 1
ATOM 705 C CA . TYR A 1 92 ? -2.585 10.808 8.114 1.00 85.69 92 TYR A CA 1
ATOM 706 C C . TYR A 1 92 ? -2.186 11.384 6.744 1.00 85.69 92 TYR A C 1
ATOM 708 O O . TYR A 1 92 ? -1.101 11.084 6.246 1.00 85.69 92 TYR A O 1
ATOM 716 N N . ARG A 1 93 ? -3.007 12.278 6.175 1.00 85.88 93 ARG A N 1
ATOM 717 C CA . ARG A 1 93 ? -2.722 12.918 4.876 1.00 85.88 93 ARG A CA 1
ATOM 718 C C . ARG A 1 93 ? -1.447 13.757 4.894 1.00 85.88 93 ARG A C 1
ATOM 720 O O . ARG A 1 93 ? -0.748 13.835 3.882 1.00 85.88 93 ARG A O 1
ATOM 727 N N . LEU A 1 94 ? -1.131 14.380 6.031 1.00 90.75 94 LEU A N 1
ATOM 728 C CA . LEU A 1 94 ? 0.118 15.118 6.209 1.00 90.75 94 LEU A CA 1
ATOM 729 C C . LEU A 1 94 ? 1.330 14.186 6.089 1.00 90.75 94 LEU A C 1
ATOM 731 O O . LEU A 1 94 ? 2.255 14.480 5.331 1.00 90.75 94 LEU A O 1
ATOM 735 N N . TRP A 1 95 ? 1.311 13.056 6.799 1.00 89.00 95 TRP A N 1
ATOM 736 C CA . TRP A 1 95 ? 2.394 12.071 6.759 1.00 89.00 95 TRP A CA 1
ATOM 737 C C . TRP A 1 95 ? 2.548 11.413 5.389 1.00 89.00 95 TRP A C 1
ATOM 739 O O . TRP A 1 95 ? 3.670 11.248 4.910 1.00 89.00 95 TRP A O 1
ATOM 749 N N . GLU A 1 96 ? 1.435 11.098 4.735 1.00 86.88 96 GLU A N 1
ATOM 750 C CA . GLU A 1 96 ? 1.419 10.590 3.364 1.00 86.88 96 GLU A CA 1
ATOM 751 C C . GLU A 1 96 ? 2.088 11.581 2.394 1.00 86.88 96 GLU A C 1
ATOM 753 O O . GLU A 1 96 ? 3.026 11.232 1.672 1.00 86.88 96 GLU A O 1
ATOM 758 N N . SER A 1 97 ? 1.683 12.854 2.450 1.00 90.75 97 SER A N 1
ATOM 759 C CA . SER A 1 97 ? 2.239 13.913 1.599 1.00 90.75 97 SER A CA 1
ATOM 760 C C . SER A 1 97 ? 3.729 14.152 1.861 1.00 90.75 97 SER A C 1
ATOM 762 O O . SER A 1 97 ? 4.501 14.360 0.922 1.00 90.75 97 SER A O 1
ATOM 764 N N . ALA A 1 98 ? 4.161 14.089 3.124 1.00 92.81 98 ALA A N 1
ATOM 765 C CA . ALA A 1 98 ? 5.572 14.190 3.491 1.00 92.81 98 ALA A CA 1
ATOM 766 C C . ALA A 1 98 ? 6.399 13.035 2.898 1.00 92.81 98 ALA A C 1
ATOM 768 O O . ALA A 1 98 ? 7.500 13.261 2.391 1.00 92.81 98 ALA A O 1
ATOM 769 N N . GLY A 1 99 ? 5.848 11.816 2.896 1.00 89.56 99 GLY A N 1
ATOM 770 C CA . GLY A 1 99 ? 6.446 10.657 2.237 1.00 89.56 99 GLY A CA 1
ATOM 771 C C . GLY A 1 99 ? 6.624 10.876 0.734 1.00 89.56 99 GLY A C 1
ATOM 772 O O . GLY A 1 99 ? 7.726 10.692 0.213 1.00 89.56 99 GLY A O 1
ATOM 773 N N . PHE A 1 100 ? 5.582 11.347 0.041 1.00 87.56 100 PHE A N 1
ATOM 774 C CA . PHE A 1 100 ? 5.675 11.668 -1.387 1.00 87.56 100 PHE A CA 1
ATOM 775 C C . PHE A 1 100 ? 6.713 12.752 -1.678 1.00 87.56 100 PHE A C 1
ATOM 777 O O . PHE A 1 100 ? 7.513 12.591 -2.600 1.00 87.56 100 PHE A O 1
ATOM 784 N N . ALA A 1 101 ? 6.759 13.817 -0.875 1.00 92.38 101 ALA A N 1
ATOM 785 C CA . ALA A 1 101 ? 7.756 14.874 -1.024 1.00 92.38 101 ALA A CA 1
ATOM 786 C C . ALA A 1 101 ? 9.186 14.336 -0.850 1.00 92.38 101 ALA A C 1
ATOM 788 O O . ALA A 1 101 ? 10.072 14.636 -1.655 1.00 92.38 101 ALA A O 1
ATOM 789 N N . PHE A 1 102 ? 9.407 13.493 0.161 1.00 90.50 102 PHE A N 1
ATOM 790 C CA . PHE A 1 102 ? 10.698 12.859 0.404 1.00 90.50 102 PHE A CA 1
ATOM 791 C C . PHE A 1 102 ? 11.122 11.975 -0.776 1.00 90.50 102 PHE A C 1
ATOM 793 O O . PHE A 1 102 ? 12.209 12.154 -1.332 1.00 90.50 102 PHE A O 1
ATOM 800 N N . PHE A 1 103 ? 10.250 11.070 -1.228 1.00 88.12 103 PHE A N 1
ATOM 801 C CA . PHE A 1 103 ? 10.550 10.205 -2.369 1.00 88.12 103 PHE A CA 1
ATOM 802 C C . PHE A 1 103 ? 10.748 10.994 -3.663 1.00 88.12 103 PHE A C 1
ATOM 804 O O . PHE A 1 103 ? 11.668 10.681 -4.410 1.00 88.12 103 PHE A O 1
ATOM 811 N N . TYR A 1 104 ? 9.981 12.052 -3.918 1.00 88.25 104 TYR A N 1
ATOM 812 C CA . TYR A 1 104 ? 10.164 12.893 -5.102 1.00 88.25 104 TYR A CA 1
ATOM 813 C C . TYR A 1 104 ? 11.582 13.485 -5.193 1.00 88.25 104 TYR A C 1
ATOM 815 O O . TYR A 1 104 ? 12.175 13.541 -6.269 1.00 88.25 104 TYR A O 1
ATOM 823 N N . ILE A 1 105 ? 12.169 13.865 -4.055 1.00 90.94 105 ILE A N 1
ATOM 824 C CA . ILE A 1 105 ? 13.537 14.397 -3.978 1.00 90.94 105 ILE A CA 1
ATOM 825 C C . ILE A 1 105 ? 14.586 13.282 -4.133 1.00 90.94 105 ILE A C 1
ATOM 827 O O . ILE A 1 105 ? 15.642 13.500 -4.743 1.00 90.94 105 ILE A O 1
ATOM 831 N N . LEU A 1 106 ? 14.327 12.098 -3.571 1.00 86.75 106 LEU A N 1
ATOM 832 C CA . LEU A 1 106 ? 15.270 10.976 -3.552 1.00 86.75 106 LEU A CA 1
ATOM 833 C C . LEU A 1 106 ? 15.288 10.171 -4.863 1.00 86.75 106 LEU A C 1
ATOM 835 O O . LEU A 1 106 ? 16.361 9.766 -5.312 1.00 86.75 106 LEU A O 1
ATOM 839 N N . LEU A 1 107 ? 14.132 9.952 -5.496 1.00 86.75 107 LEU A N 1
ATOM 840 C CA . LEU A 1 107 ? 13.961 9.071 -6.658 1.00 86.75 107 LEU A CA 1
ATOM 841 C C . LEU A 1 107 ? 14.874 9.408 -7.852 1.00 86.75 107 LEU A C 1
ATOM 843 O O . LEU A 1 107 ? 15.470 8.475 -8.389 1.00 86.75 107 LEU A O 1
ATOM 847 N N . PRO A 1 108 ? 15.068 10.681 -8.260 1.00 88.06 108 PRO A N 1
ATOM 848 C CA . PRO A 1 108 ? 15.954 11.016 -9.379 1.00 88.06 108 PRO A CA 1
ATOM 849 C C . PRO A 1 108 ? 17.440 10.780 -9.080 1.00 88.06 108 PRO A C 1
ATOM 851 O O . PRO A 1 108 ? 18.246 10.666 -10.000 1.00 88.06 108 PRO A O 1
ATOM 854 N N . ARG A 1 109 ? 17.825 10.743 -7.797 1.00 85.44 109 ARG A N 1
ATOM 855 C CA . ARG A 1 109 ? 19.224 10.615 -7.356 1.00 85.44 109 ARG A CA 1
ATOM 856 C C . ARG A 1 109 ? 19.646 9.164 -7.131 1.00 85.44 109 ARG A C 1
ATOM 858 O O . ARG A 1 109 ? 20.839 8.871 -7.105 1.00 85.44 109 ARG A O 1
ATOM 865 N N . ILE A 1 110 ? 18.685 8.263 -6.940 1.00 88.56 110 ILE A N 1
ATOM 866 C CA . ILE A 1 110 ? 18.919 6.881 -6.522 1.00 88.56 110 ILE A CA 1
ATOM 867 C C . ILE A 1 110 ? 18.671 5.923 -7.691 1.00 88.56 110 ILE A C 1
ATOM 869 O O . ILE A 1 110 ? 17.772 6.098 -8.509 1.00 88.56 110 ILE A O 1
ATOM 873 N N . ARG A 1 111 ? 19.475 4.858 -7.774 1.00 84.75 111 ARG A N 1
ATOM 874 C CA . ARG A 1 111 ? 19.288 3.796 -8.770 1.00 84.75 111 ARG A CA 1
ATOM 875 C C . ARG A 1 111 ? 17.975 3.049 -8.515 1.00 84.75 111 ARG A C 1
ATOM 877 O O . ARG A 1 111 ? 17.726 2.628 -7.390 1.00 84.75 111 ARG A O 1
ATOM 884 N N . THR A 1 112 ? 17.224 2.738 -9.572 1.00 83.12 112 THR A N 1
ATOM 885 C CA . THR A 1 112 ? 15.916 2.052 -9.511 1.00 83.12 112 THR A CA 1
ATOM 886 C C . THR A 1 112 ? 15.905 0.796 -8.632 1.00 83.12 112 THR A C 1
ATOM 888 O O . THR A 1 112 ? 14.956 0.572 -7.891 1.00 83.12 112 THR A O 1
ATOM 891 N N . ARG A 1 113 ? 16.980 -0.007 -8.641 1.00 82.69 113 ARG A N 1
ATOM 892 C CA . ARG A 1 113 ? 17.087 -1.194 -7.772 1.00 82.69 113 ARG A CA 1
ATOM 893 C C . ARG A 1 113 ? 17.055 -0.860 -6.280 1.00 82.69 113 ARG A C 1
ATOM 895 O O . ARG A 1 113 ? 16.418 -1.575 -5.520 1.00 82.69 113 ARG A O 1
ATOM 902 N N . ILE A 1 114 ? 17.741 0.204 -5.864 1.00 86.19 114 ILE A N 1
ATOM 903 C CA . ILE A 1 114 ? 17.791 0.615 -4.455 1.00 86.19 114 ILE A CA 1
ATOM 904 C C . ILE A 1 114 ? 16.416 1.135 -4.036 1.00 86.19 114 ILE A C 1
ATOM 906 O O . ILE A 1 114 ? 15.921 0.758 -2.981 1.00 86.19 114 ILE A O 1
ATOM 910 N N . THR A 1 115 ? 15.759 1.911 -4.898 1.00 86.12 115 THR A N 1
ATOM 911 C CA . THR A 1 115 ? 14.377 2.353 -4.686 1.00 86.12 115 THR A CA 1
ATOM 912 C C . THR A 1 115 ? 13.420 1.180 -4.458 1.00 86.12 115 THR A C 1
ATOM 914 O O . THR A 1 115 ? 12.635 1.215 -3.515 1.00 86.12 115 THR A O 1
ATOM 917 N N . LEU A 1 116 ? 13.502 0.123 -5.275 1.00 85.31 116 LEU A N 1
ATOM 918 C CA . LEU A 1 116 ? 12.662 -1.070 -5.114 1.00 85.31 116 LEU A CA 1
ATOM 919 C C . LEU A 1 116 ? 12.933 -1.804 -3.790 1.00 85.31 116 LEU A C 1
ATOM 921 O O . LEU A 1 116 ? 11.999 -2.294 -3.163 1.00 85.31 116 LEU A O 1
ATOM 925 N N . ILE A 1 117 ? 14.190 -1.848 -3.334 1.00 87.00 117 ILE A N 1
ATOM 926 C CA . ILE A 1 117 ? 14.542 -2.430 -2.029 1.00 87.00 117 ILE A CA 1
ATOM 927 C C . ILE A 1 117 ? 13.967 -1.586 -0.886 1.00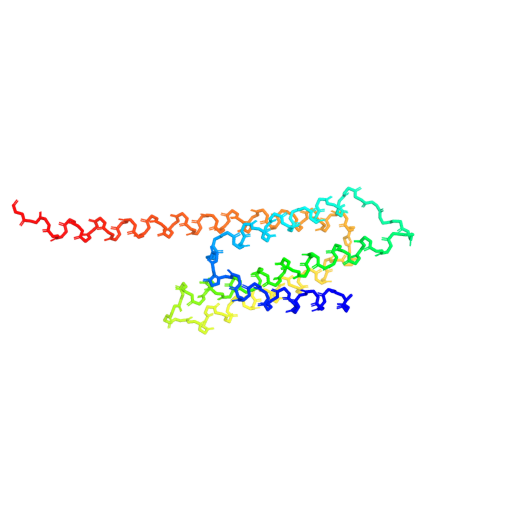 87.00 117 ILE A C 1
ATOM 929 O O . ILE A 1 117 ? 13.378 -2.143 0.035 1.00 87.00 117 ILE A O 1
ATOM 933 N N . ILE A 1 118 ? 14.091 -0.256 -0.954 1.00 88.88 118 ILE A N 1
ATOM 934 C CA . ILE A 1 118 ? 13.506 0.655 0.043 1.00 88.88 118 ILE A CA 1
ATOM 935 C C . ILE A 1 118 ? 11.990 0.440 0.125 1.00 88.88 118 ILE A C 1
ATOM 937 O O . ILE A 1 118 ? 11.445 0.336 1.221 1.00 88.88 118 ILE A O 1
ATOM 941 N N . LEU A 1 119 ? 11.323 0.312 -1.024 1.00 87.38 119 LEU A N 1
ATOM 942 C CA . LEU A 1 119 ? 9.888 0.048 -1.099 1.00 87.38 119 LEU A CA 1
ATOM 943 C C . LEU A 1 119 ? 9.514 -1.291 -0.447 1.00 87.38 119 LEU A C 1
ATOM 945 O O . LEU A 1 119 ? 8.564 -1.349 0.328 1.00 87.38 119 LEU A O 1
ATOM 949 N N . LEU A 1 120 ? 10.293 -2.349 -0.697 1.00 88.25 120 LEU A N 1
ATOM 950 C CA . LEU A 1 120 ? 10.076 -3.670 -0.102 1.00 88.25 120 LEU A CA 1
ATOM 951 C C . LEU A 1 120 ? 10.250 -3.655 1.425 1.00 88.25 120 LEU A C 1
ATOM 953 O O . LEU A 1 120 ? 9.436 -4.226 2.154 1.00 88.25 120 LEU A O 1
ATOM 957 N N . VAL A 1 121 ? 11.289 -2.978 1.924 1.00 90.12 121 VAL A N 1
ATOM 958 C CA . VAL A 1 121 ? 11.519 -2.806 3.367 1.00 90.12 121 VAL A CA 1
ATOM 959 C C . VAL A 1 121 ? 10.384 -1.999 3.993 1.00 90.12 121 VAL A C 1
ATOM 961 O O . VAL A 1 121 ? 9.835 -2.414 5.010 1.00 90.12 121 VAL A O 1
ATOM 964 N N . SER A 1 122 ? 9.977 -0.897 3.362 1.00 86.81 122 SER A N 1
ATOM 965 C CA . SER A 1 122 ? 8.877 -0.064 3.849 1.00 86.81 122 SER A CA 1
ATOM 966 C C . SER A 1 122 ? 7.552 -0.829 3.910 1.00 86.81 122 SER A C 1
ATOM 968 O O . SER A 1 122 ? 6.828 -0.693 4.894 1.00 86.81 122 SER A O 1
ATOM 970 N N . LEU A 1 123 ? 7.254 -1.665 2.908 1.00 86.94 123 LEU A N 1
ATOM 971 C CA . LEU A 1 123 ? 6.072 -2.531 2.904 1.00 86.94 123 LEU A CA 1
ATOM 972 C C . LEU A 1 123 ? 6.118 -3.519 4.081 1.00 86.94 123 LEU A C 1
ATOM 974 O O . LEU A 1 123 ? 5.150 -3.658 4.824 1.00 86.94 123 LEU A O 1
ATOM 978 N N . SER A 1 124 ? 7.279 -4.144 4.299 1.00 88.94 124 SER A N 1
ATOM 979 C CA . SER A 1 124 ? 7.498 -5.126 5.372 1.00 88.94 124 SER A CA 1
ATOM 980 C C . SER A 1 124 ? 7.307 -4.512 6.766 1.00 88.94 124 SER A C 1
ATOM 982 O O . SER A 1 124 ? 6.675 -5.109 7.642 1.00 88.94 124 SER A O 1
ATOM 984 N N . VAL A 1 125 ? 7.815 -3.291 6.966 1.00 89.50 125 VAL A N 1
ATOM 985 C CA . VAL A 1 125 ? 7.617 -2.516 8.200 1.00 89.50 125 VAL A CA 1
ATOM 986 C C . VAL A 1 125 ? 6.144 -2.145 8.379 1.00 89.50 125 VAL A C 1
ATOM 988 O O . VAL A 1 125 ? 5.614 -2.307 9.477 1.00 89.50 125 VAL A O 1
ATOM 991 N N . GLY A 1 126 ? 5.462 -1.718 7.311 1.00 84.44 126 GLY A N 1
ATOM 992 C CA . GLY A 1 126 ? 4.033 -1.394 7.342 1.00 84.44 126 GLY A CA 1
ATOM 993 C C . GLY A 1 126 ? 3.166 -2.578 7.774 1.00 84.44 126 GLY A C 1
ATOM 994 O O . GLY A 1 126 ? 2.334 -2.443 8.670 1.00 84.44 126 GLY A O 1
ATOM 995 N N . ILE A 1 127 ? 3.414 -3.764 7.212 1.00 84.31 127 ILE A N 1
ATOM 996 C CA . ILE A 1 127 ? 2.685 -4.994 7.565 1.00 84.31 127 ILE A CA 1
ATOM 997 C C . ILE A 1 127 ? 2.957 -5.397 9.012 1.00 84.31 127 ILE A C 1
ATOM 999 O O . ILE A 1 127 ? 2.032 -5.768 9.731 1.00 84.31 127 ILE A O 1
ATOM 1003 N N . SER A 1 128 ? 4.209 -5.291 9.461 1.00 85.38 128 SER A N 1
ATOM 1004 C CA . SER A 1 128 ? 4.574 -5.584 10.852 1.00 85.38 128 SER A CA 1
ATOM 1005 C C . SER A 1 128 ? 3.868 -4.634 11.825 1.00 85.38 128 SER A C 1
ATOM 1007 O O . SER A 1 128 ? 3.358 -5.065 12.858 1.00 85.38 128 SER A O 1
ATOM 1009 N N . GLY A 1 129 ? 3.783 -3.345 11.474 1.00 83.94 129 GLY A N 1
ATOM 1010 C CA . GLY A 1 129 ? 3.035 -2.346 12.235 1.00 83.94 129 GLY A CA 1
ATOM 1011 C C . GLY A 1 129 ? 1.538 -2.652 12.291 1.00 83.94 129 GLY A C 1
ATOM 1012 O O . GLY A 1 129 ? 0.937 -2.568 13.360 1.00 83.94 129 GLY A O 1
ATOM 1013 N N . TYR A 1 130 ? 0.951 -3.076 11.170 1.00 79.88 130 TYR A N 1
ATOM 1014 C CA . TYR A 1 130 ? -0.451 -3.486 11.104 1.00 79.88 130 TYR A CA 1
ATOM 1015 C C . TYR A 1 130 ? -0.732 -4.738 11.945 1.00 79.88 130 TYR A C 1
ATOM 1017 O O . TYR A 1 130 ? -1.666 -4.746 12.745 1.00 79.88 130 TYR A O 1
ATOM 1025 N N . ALA A 1 131 ? 0.116 -5.765 11.842 1.00 80.94 131 ALA A N 1
ATOM 1026 C CA . ALA A 1 131 ? 0.006 -6.980 12.646 1.00 80.94 131 ALA A CA 1
ATOM 1027 C C . ALA A 1 131 ? 0.093 -6.679 14.152 1.00 80.94 131 ALA A C 1
ATOM 1029 O O . ALA A 1 131 ? -0.673 -7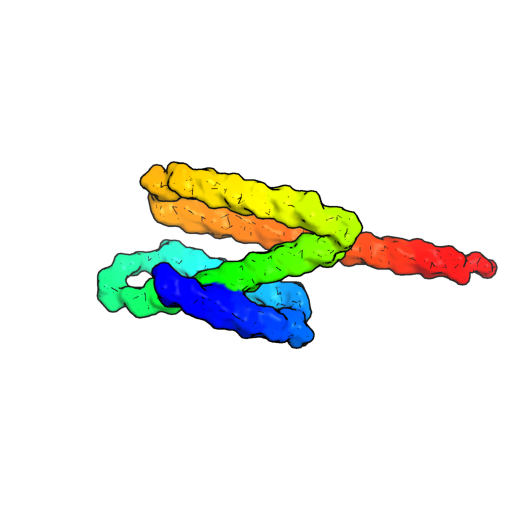.228 14.944 1.00 80.94 131 ALA A O 1
ATOM 1030 N N . LEU A 1 132 ? 0.981 -5.764 14.555 1.00 82.38 132 LEU A N 1
ATOM 1031 C CA . LEU A 1 132 ? 1.084 -5.327 15.947 1.00 82.38 132 LEU A CA 1
ATOM 1032 C C . LEU A 1 132 ? -0.156 -4.548 16.403 1.00 82.38 132 LEU A C 1
ATOM 1034 O O . LEU A 1 132 ? -0.614 -4.739 17.531 1.00 82.38 132 LEU A O 1
ATOM 1038 N N . ALA A 1 133 ? -0.685 -3.660 15.558 1.00 79.62 133 ALA A N 1
ATOM 1039 C CA . ALA A 1 133 ? -1.891 -2.898 15.862 1.00 79.62 133 ALA A CA 1
ATOM 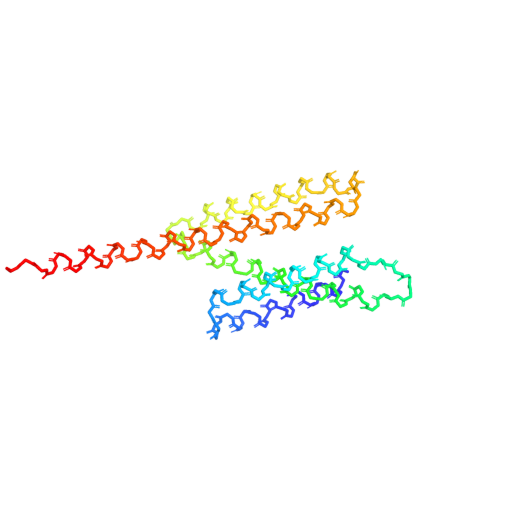1040 C C . ALA A 1 133 ? -3.093 -3.826 16.078 1.00 79.62 133 ALA A C 1
ATOM 1042 O O . ALA A 1 133 ? -3.818 -3.667 17.059 1.00 79.62 133 ALA A O 1
ATOM 1043 N N . GLU A 1 134 ? -3.243 -4.846 15.235 1.00 77.56 134 GLU A N 1
ATOM 1044 C CA . GLU A 1 134 ? -4.287 -5.854 15.403 1.00 77.56 134 GLU A CA 1
ATOM 1045 C C . GLU A 1 134 ? -4.112 -6.668 16.673 1.00 77.56 134 GLU A C 1
ATOM 1047 O O . GLU A 1 134 ? -5.064 -6.856 17.425 1.00 77.56 134 GLU A O 1
ATOM 1052 N N . TYR A 1 135 ? -2.888 -7.129 16.938 1.00 78.69 135 TYR A N 1
ATOM 1053 C CA . TYR A 1 135 ? -2.606 -7.896 18.143 1.00 78.69 135 TYR A CA 1
ATOM 1054 C C . TYR A 1 135 ? -3.002 -7.103 19.394 1.00 78.69 135 TYR A C 1
ATOM 1056 O O . TYR A 1 135 ? -3.620 -7.633 20.319 1.00 78.69 135 TYR A O 1
ATOM 1064 N N . ARG A 1 136 ? -2.715 -5.794 19.408 1.00 79.12 136 ARG A N 1
ATOM 1065 C CA . ARG A 1 136 ? -3.144 -4.896 20.487 1.00 79.12 136 ARG A CA 1
ATOM 1066 C C . ARG A 1 136 ? -4.659 -4.732 20.547 1.00 79.12 136 ARG A C 1
ATOM 1068 O O . ARG A 1 136 ? -5.199 -4.690 21.652 1.00 79.12 136 ARG A O 1
ATOM 1075 N N . TRP A 1 137 ? -5.330 -4.648 19.401 1.00 77.12 137 TRP A N 1
ATOM 1076 C CA . TRP A 1 137 ? -6.785 -4.531 19.331 1.00 77.12 137 TRP A CA 1
ATOM 1077 C C . TRP A 1 137 ? -7.476 -5.762 19.930 1.00 77.12 137 TRP A C 1
ATOM 1079 O O . TRP A 1 137 ? -8.257 -5.630 20.870 1.00 77.12 137 TRP A O 1
ATOM 1089 N N . GLN A 1 138 ? -7.094 -6.963 19.486 1.00 75.50 138 GLN A N 1
ATOM 1090 C CA . GLN A 1 138 ? -7.643 -8.230 19.984 1.00 75.50 138 GLN A CA 1
ATOM 1091 C C . GLN A 1 138 ? -7.397 -8.407 21.486 1.00 75.50 138 GLN A C 1
ATOM 1093 O O . GLN A 1 138 ? -8.313 -8.734 22.237 1.00 75.50 138 GLN A O 1
ATOM 1098 N N . THR A 1 139 ? -6.186 -8.085 21.953 1.00 74.75 139 THR A N 1
ATOM 1099 C CA . THR A 1 139 ? -5.848 -8.152 23.384 1.00 74.75 139 THR A CA 1
ATOM 1100 C C . THR A 1 139 ? -6.684 -7.173 24.222 1.00 74.75 139 THR A C 1
ATOM 1102 O O . THR A 1 139 ? -6.981 -7.443 25.386 1.00 74.75 139 THR A O 1
ATOM 1105 N N . THR A 1 140 ? -7.050 -6.014 23.665 1.00 75.12 140 THR A N 1
ATOM 1106 C CA . THR A 1 140 ? -7.8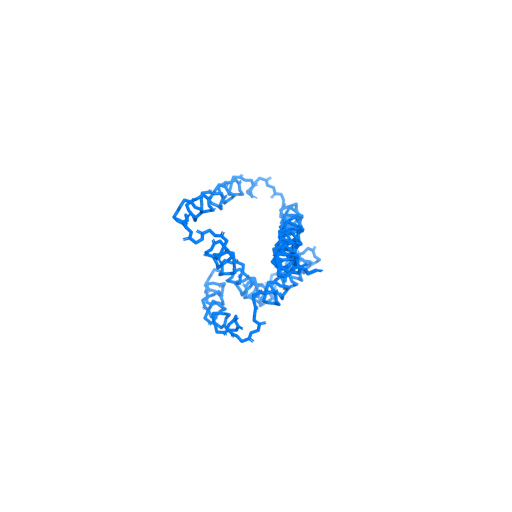67 -5.012 24.369 1.00 75.12 140 THR A CA 1
ATOM 1107 C C . THR A 1 140 ? -9.325 -5.460 24.455 1.00 75.12 140 THR A C 1
ATOM 1109 O O . THR A 1 140 ? -9.899 -5.415 25.542 1.00 75.12 140 THR A O 1
ATOM 1112 N N . GLU A 1 141 ? -9.894 -5.996 23.369 1.00 71.94 141 GLU A N 1
ATOM 1113 C CA . GLU A 1 141 ? -11.245 -6.574 23.389 1.00 71.94 141 GLU A CA 1
ATOM 1114 C C . GLU A 1 141 ? -11.359 -7.774 24.342 1.00 71.94 141 GLU A C 1
ATOM 1116 O O . GLU A 1 141 ? -12.347 -7.897 25.069 1.00 71.94 141 GLU A O 1
ATOM 1121 N N . GLU A 1 142 ? -10.355 -8.655 24.383 1.00 73.00 142 GLU A N 1
ATOM 1122 C CA . GLU A 1 142 ? -10.329 -9.771 25.337 1.00 73.00 142 GLU A CA 1
ATOM 1123 C C . GLU A 1 142 ? -10.283 -9.284 26.789 1.00 73.00 142 GLU A C 1
ATOM 1125 O O . GLU A 1 142 ? -10.996 -9.808 27.648 1.00 73.00 142 GLU A O 1
ATOM 1130 N N . LYS A 1 143 ? -9.489 -8.244 27.074 1.00 71.69 143 LYS A N 1
ATOM 1131 C CA . LYS A 1 143 ? -9.426 -7.632 28.408 1.00 71.69 143 LYS A CA 1
ATOM 1132 C C . LYS A 1 143 ? -10.754 -7.000 28.815 1.00 71.69 143 LYS A C 1
ATOM 1134 O O . LYS A 1 143 ? -11.174 -7.192 29.954 1.00 71.69 143 LYS A O 1
ATOM 1139 N N . GLU A 1 144 ? -11.434 -6.297 27.912 1.00 71.94 144 GLU A N 1
ATOM 1140 C CA . GLU A 1 144 ? -12.751 -5.715 28.193 1.00 71.94 144 GLU A CA 1
ATOM 1141 C C . GLU A 1 144 ? -13.827 -6.781 28.428 1.00 71.94 144 GLU A C 1
ATOM 1143 O O . GLU A 1 144 ? -14.633 -6.650 29.353 1.00 71.94 144 GLU A O 1
ATOM 1148 N N . LYS A 1 145 ? -13.829 -7.866 27.641 1.00 71.94 145 LYS A N 1
ATOM 1149 C CA . LYS A 1 145 ? -14.752 -8.995 27.841 1.00 71.94 145 LYS A CA 1
ATOM 1150 C C . LYS A 1 145 ? -14.513 -9.687 29.183 1.00 71.94 145 LYS A C 1
ATOM 1152 O O . LYS A 1 145 ? -15.471 -9.932 29.915 1.00 71.94 145 LYS A O 1
ATOM 1157 N N . ASN A 1 146 ? -13.254 -9.929 29.545 1.00 72.44 146 ASN A N 1
ATOM 1158 C CA . ASN A 1 146 ? -12.897 -10.530 30.832 1.00 72.44 146 ASN A CA 1
ATOM 1159 C C . ASN A 1 146 ? -13.233 -9.613 32.019 1.00 72.44 146 ASN A C 1
ATOM 1161 O O . ASN A 1 146 ? -13.722 -10.093 33.041 1.00 72.44 146 ASN A O 1
ATOM 1165 N N . ALA A 1 147 ? -13.046 -8.296 31.884 1.00 73.69 147 ALA A N 1
ATOM 1166 C CA . ALA A 1 147 ? -13.439 -7.329 32.909 1.00 73.69 147 ALA A CA 1
ATOM 1167 C C . ALA A 1 147 ? -14.963 -7.299 33.124 1.00 73.69 147 ALA A C 1
ATOM 1169 O O . ALA A 1 147 ? -15.416 -7.292 34.269 1.00 73.69 147 ALA A O 1
ATOM 1170 N N . LYS A 1 148 ? -15.759 -7.352 32.045 1.00 72.62 148 LYS A N 1
ATOM 1171 C CA . LYS A 1 148 ? -17.227 -7.435 32.136 1.00 72.62 148 LYS A CA 1
ATOM 1172 C C . LYS A 1 148 ? -17.695 -8.755 32.758 1.00 72.62 148 LYS A C 1
ATOM 1174 O O . LYS A 1 148 ? -18.566 -8.725 33.620 1.00 72.62 148 LYS A O 1
ATOM 1179 N N . ASN A 1 14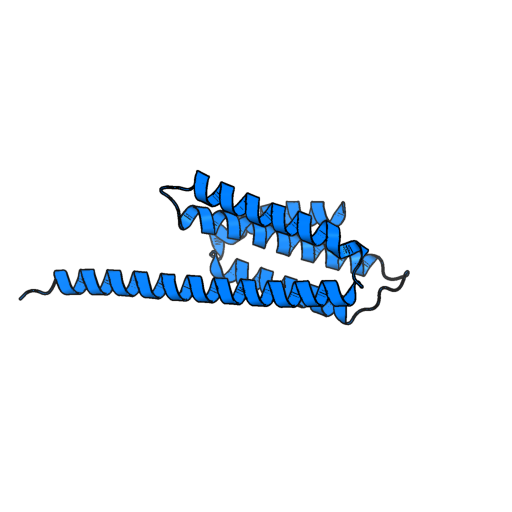9 ? -17.092 -9.893 32.405 1.00 71.69 149 ASN A N 1
ATOM 1180 C CA . ASN A 1 149 ? -17.443 -11.191 33.005 1.00 71.69 149 ASN A CA 1
ATOM 1181 C C . ASN A 1 149 ? -17.117 -11.267 34.508 1.00 71.69 149 ASN A C 1
ATOM 1183 O O . ASN A 1 149 ? -17.903 -11.813 35.284 1.00 71.69 149 ASN A O 1
ATOM 1187 N N . ASN A 1 150 ? -16.000 -10.673 34.942 1.00 64.19 150 ASN A N 1
ATOM 1188 C CA . ASN A 1 150 ? -15.636 -10.630 36.361 1.00 64.19 150 ASN A CA 1
ATOM 1189 C C . ASN A 1 150 ? -16.525 -9.689 37.193 1.00 64.19 150 ASN A C 1
ATOM 1191 O O . ASN A 1 150 ? -16.666 -9.909 38.391 1.00 64.19 150 ASN A O 1
ATOM 1195 N N . GLN A 1 151 ? -17.159 -8.675 36.593 1.00 59.34 151 GLN A N 1
ATOM 1196 C CA . GLN A 1 151 ? -18.132 -7.823 37.295 1.00 59.34 151 GLN A CA 1
ATOM 1197 C C . GLN A 1 151 ? -19.519 -8.470 37.453 1.00 59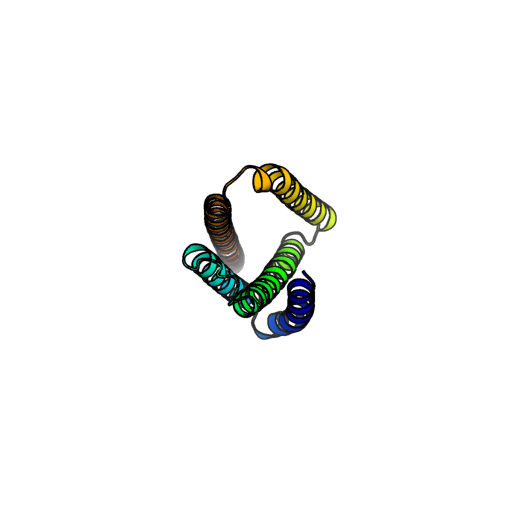.34 151 GLN A C 1
ATOM 1199 O O . GLN A 1 151 ? -20.268 -8.074 38.340 1.00 59.34 151 GLN A O 1
ATOM 1204 N N . VAL A 1 152 ? -19.861 -9.470 36.634 1.00 59.94 152 VAL A N 1
ATOM 1205 C CA . VAL A 1 152 ? -21.152 -10.189 36.694 1.00 59.94 152 VAL A CA 1
ATOM 1206 C C . VAL A 1 152 ? -21.105 -11.395 37.650 1.00 59.94 152 VAL A C 1
ATOM 1208 O O . VAL A 1 152 ? -22.145 -11.947 37.994 1.00 59.94 152 VAL A O 1
ATOM 1211 N N . SER A 1 153 ? -19.919 -11.760 38.152 1.00 48.97 153 SER A N 1
ATOM 1212 C CA . SER A 1 153 ? -19.703 -12.927 39.021 1.00 48.97 153 SER A CA 1
ATOM 1213 C C . SER A 1 153 ? -19.387 -12.613 40.505 1.00 48.97 153 SER A C 1
ATOM 1215 O O . SER A 1 153 ? -18.447 -13.204 41.034 1.00 48.97 153 SER A O 1
ATOM 1217 N N . PRO A 1 154 ? -20.084 -11.708 41.227 1.00 52.69 154 PRO A N 1
ATOM 1218 C CA . PRO A 1 154 ? -20.037 -11.700 42.685 1.00 52.69 154 PRO A CA 1
ATOM 1219 C C . PRO A 1 154 ? -21.200 -12.538 43.238 1.00 52.69 154 PRO A C 1
ATOM 1221 O O . PRO A 1 154 ? -22.317 -12.044 43.398 1.00 52.69 154 PRO A O 1
ATOM 1224 N N . SER A 1 155 ? -20.933 -13.810 43.526 1.00 44.56 155 SER A N 1
ATOM 1225 C CA . SER A 1 155 ? -21.769 -14.652 44.392 1.00 44.56 155 SER A CA 1
ATOM 1226 C C . SER A 1 155 ? -20.887 -15.411 45.366 1.00 44.56 155 SER A C 1
ATOM 1228 O O . SER A 1 155 ? -20.030 -16.171 44.857 1.00 44.56 155 SER A O 1
#

Sequence (155 aa):
MIAFGVCDSIGSFVFGQLVKIVGRWPCFAIATLISYAMIITMLVWRPLADQIVVLFIIAGFWGVADAVWQSQTSALYGVLFTDNNEAAFSNYRLWESAGFAFFYILLPRIRTRITLIILLVSLSVGISGYALAEYRWQTTEEKEKNAKNNQVSPS

Radius of gyration: 19.58 Å; chains: 1; bounding box: 41×30×71 Å

pLDDT: mean 78.28, std 9.33, range [44.56, 92.81]